Protein AF-A0A351YVJ9-F1 (afdb_monomer_lite)

Sequence (105 aa):
ELEDQKKAQEEREKTFNNQVKKYEDNKRNTEQIVQWLVGMQPQAAVEKLMAMPDQQVIDVLRQAEEDAQASGTASSTAYWLQLMPDERVGQLMRKMQSKPTTLDE

Foldseek 3Di:
DVVVVVVVVVVVVVVVVVVVVVVVVLLVVLLVLLVVLVPDDLLVSLVVLVVDDLVSNLSNLVNQVVVCVVVVHDGCSVVSLVNDDPVSNVVSVVVVVPDPPPPDD

Structure (mmCIF, N/CA/C/O backbone):
data_AF-A0A351YVJ9-F1
#
_entry.id   AF-A0A351YVJ9-F1
#
loop_
_atom_site.group_PDB
_atom_site.id
_atom_site.type_symbol
_atom_site.label_atom_id
_atom_site.label_alt_id
_atom_site.label_comp_id
_atom_site.label_asym_id
_atom_site.label_entity_id
_atom_site.label_seq_id
_atom_site.pdbx_PDB_ins_code
_atom_site.Cartn_x
_atom_site.Cartn_y
_atom_site.Cartn_z
_atom_site.occupancy
_atom_site.B_iso_or_equiv
_atom_site.auth_seq_id
_atom_site.auth_comp_id
_atom_site.auth_asym_id
_atom_site.auth_atom_id
_atom_site.pdbx_PDB_model_num
ATOM 1 N N . GLU A 1 1 ? -18.290 8.747 42.409 1.00 65.62 1 GLU A N 1
ATOM 2 C CA . GLU A 1 1 ? -18.009 7.318 42.123 1.00 65.62 1 GLU A CA 1
ATOM 3 C C . GLU A 1 1 ? -18.796 6.751 40.943 1.00 65.62 1 GLU A C 1
ATOM 5 O O . GLU A 1 1 ? -18.183 6.566 39.904 1.00 65.62 1 GLU A O 1
ATOM 10 N N . LEU A 1 2 ? -20.114 6.505 41.021 1.00 72.88 2 LEU A N 1
ATOM 11 C CA . LEU A 1 2 ? -20.871 5.947 39.874 1.00 72.88 2 LEU A CA 1
ATOM 12 C C . LEU A 1 2 ? -20.874 6.863 38.637 1.00 72.88 2 LEU A C 1
ATOM 14 O O . LEU A 1 2 ? -20.846 6.394 37.503 1.00 72.88 2 LEU A O 1
ATOM 18 N N . GLU A 1 3 ? -20.902 8.175 38.854 1.00 75.44 3 GLU A N 1
ATOM 19 C CA . GLU A 1 3 ? -20.900 9.177 37.784 1.00 75.44 3 GLU A CA 1
ATOM 20 C C . GLU A 1 3 ? -19.516 9.323 37.128 1.00 75.44 3 GLU A C 1
ATOM 22 O O . GLU A 1 3 ? -19.418 9.476 35.913 1.00 75.44 3 GLU A O 1
ATOM 27 N N . ASP A 1 4 ? -18.443 9.171 37.910 1.00 73.94 4 ASP A N 1
ATOM 28 C CA . ASP A 1 4 ? -17.060 9.167 37.415 1.00 73.94 4 ASP A CA 1
ATOM 29 C C . ASP A 1 4 ? -16.754 7.885 36.630 1.00 73.94 4 ASP A C 1
ATOM 31 O O . ASP A 1 4 ? -16.106 7.933 35.587 1.00 73.94 4 ASP A O 1
ATOM 35 N N . GLN A 1 5 ? -17.282 6.740 37.081 1.00 74.44 5 GLN A N 1
ATOM 36 C CA . GLN A 1 5 ? -17.194 5.473 36.349 1.00 74.44 5 GLN A CA 1
ATOM 37 C C . GLN A 1 5 ? -17.946 5.532 35.014 1.00 74.44 5 GLN A C 1
ATOM 39 O O . GLN A 1 5 ? -17.420 5.064 34.006 1.00 74.44 5 GLN A O 1
ATOM 44 N N . LYS A 1 6 ? -19.134 6.155 34.978 1.00 75.38 6 LYS A N 1
ATOM 45 C CA . LYS A 1 6 ? -19.877 6.376 33.726 1.00 75.38 6 LYS A CA 1
ATOM 46 C C . LYS A 1 6 ? -19.109 7.262 32.749 1.00 75.38 6 LYS A C 1
ATOM 48 O O . LYS A 1 6 ? -18.945 6.871 31.600 1.00 75.38 6 LYS A O 1
ATOM 53 N N . LYS A 1 7 ? -18.572 8.397 33.208 1.00 79.88 7 LYS A N 1
ATOM 54 C CA . LYS A 1 7 ? -17.760 9.289 32.362 1.00 79.88 7 LYS A CA 1
ATOM 55 C C . LYS A 1 7 ? -16.517 8.589 31.813 1.00 79.88 7 LYS A C 1
ATOM 57 O O . LYS A 1 7 ? -16.253 8.666 30.618 1.00 79.88 7 LYS A O 1
ATOM 62 N N . ALA A 1 8 ? -15.800 7.843 32.654 1.00 82.38 8 ALA A N 1
ATOM 63 C CA . ALA A 1 8 ? -14.631 7.080 32.221 1.00 82.38 8 ALA A CA 1
ATOM 64 C C . ALA A 1 8 ? -14.986 5.999 31.182 1.00 82.38 8 ALA A C 1
ATOM 66 O O . ALA A 1 8 ? -14.193 5.717 30.282 1.00 82.38 8 ALA A O 1
ATOM 67 N N . GLN A 1 9 ? -16.170 5.390 31.284 1.00 76.50 9 GLN A N 1
ATOM 68 C CA . GLN A 1 9 ? -16.639 4.406 30.313 1.00 76.50 9 GLN A CA 1
ATOM 69 C C . GLN A 1 9 ? -17.055 5.053 28.983 1.00 76.50 9 GLN A C 1
ATOM 71 O O . GLN A 1 9 ? -16.638 4.578 27.928 1.00 76.50 9 GLN A O 1
ATOM 76 N N . GLU A 1 10 ? -17.770 6.178 29.021 1.00 83.12 10 GLU A N 1
ATOM 77 C CA . GLU A 1 10 ? -18.138 6.954 27.827 1.00 83.12 10 GLU A CA 1
ATOM 78 C C . GLU A 1 10 ? -16.901 7.465 27.065 1.00 83.12 10 GLU A C 1
ATOM 80 O O . GLU A 1 10 ? -16.849 7.414 25.833 1.00 83.12 10 GLU A O 1
ATOM 85 N N . GLU A 1 11 ? -15.861 7.915 27.775 1.00 81.75 11 GLU A N 1
ATOM 86 C CA . GLU A 1 11 ? -14.598 8.346 27.163 1.00 81.75 11 GLU A CA 1
ATOM 87 C C . GLU A 1 11 ? -13.846 7.193 26.485 1.00 81.75 11 GLU A C 1
ATOM 89 O O . GLU A 1 11 ? -13.296 7.370 25.389 1.00 81.75 11 GLU A O 1
ATOM 94 N N . ARG A 1 12 ? -13.854 5.997 27.090 1.00 83.31 12 ARG A N 1
ATOM 95 C CA . ARG A 1 12 ? -13.281 4.785 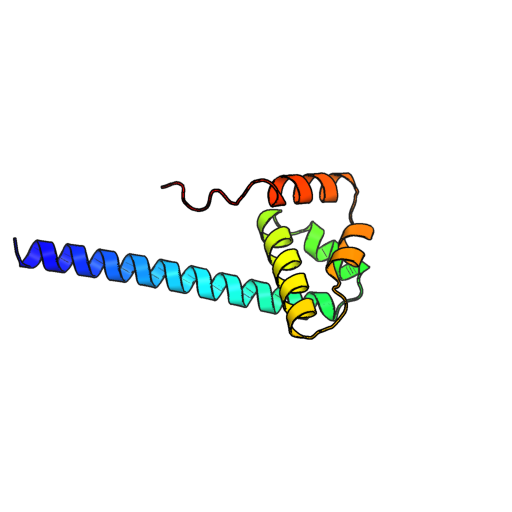26.480 1.00 83.31 12 ARG A CA 1
ATOM 96 C C . ARG A 1 12 ? -14.038 4.384 25.224 1.00 83.31 12 ARG A C 1
ATOM 98 O O . ARG A 1 12 ? -13.403 4.148 24.200 1.00 83.31 12 ARG A O 1
ATOM 105 N N . GLU A 1 13 ? -15.367 4.361 25.274 1.00 84.38 13 GLU A N 1
ATOM 106 C CA . GLU A 1 13 ? -16.209 4.040 24.115 1.00 84.38 13 GLU A CA 1
ATOM 107 C C . GLU A 1 13 ? -15.998 5.044 22.979 1.00 84.38 13 GLU A C 1
ATOM 109 O O . GLU A 1 13 ? -15.808 4.657 21.826 1.00 84.38 13 GLU A O 1
ATOM 114 N N . LYS A 1 14 ? -15.930 6.342 23.294 1.00 85.44 14 LYS A N 1
ATOM 115 C CA . LYS A 1 14 ? -15.637 7.387 22.307 1.00 85.44 14 LYS A CA 1
ATOM 116 C C . LYS A 1 14 ? -14.250 7.220 21.688 1.00 85.44 14 LYS A C 1
ATOM 118 O O . LYS A 1 14 ? -14.099 7.365 20.475 1.00 85.44 14 LYS A O 1
ATOM 123 N N . THR A 1 15 ? -13.238 6.918 22.500 1.00 85.00 15 THR A N 1
ATOM 124 C CA . THR A 1 15 ? -11.864 6.696 22.024 1.00 85.00 15 THR A CA 1
ATOM 125 C C . THR A 1 15 ? -11.793 5.476 21.115 1.00 85.00 15 THR A C 1
ATOM 127 O O . THR A 1 15 ? -11.256 5.570 20.012 1.00 85.00 15 THR A O 1
ATOM 130 N N . PHE A 1 16 ? -12.406 4.371 21.535 1.00 85.06 16 PHE A N 1
ATOM 131 C CA . PHE A 1 16 ? -12.498 3.146 20.754 1.00 85.06 16 PHE A CA 1
ATOM 132 C C . PHE A 1 16 ? -13.208 3.380 19.415 1.00 85.06 16 PHE A C 1
ATOM 134 O O . PHE A 1 16 ? -12.644 3.094 18.363 1.00 85.06 16 PHE A O 1
ATOM 141 N N . ASN A 1 17 ? -14.390 4.002 19.427 1.00 83.38 17 ASN A N 1
ATOM 142 C CA . ASN A 1 17 ? -15.144 4.303 18.207 1.00 83.38 17 ASN A CA 1
ATOM 143 C C . ASN A 1 17 ? -14.349 5.197 17.244 1.00 83.38 17 ASN A C 1
ATOM 145 O O . ASN A 1 17 ? -14.370 4.983 16.033 1.00 83.38 17 ASN A O 1
ATOM 149 N N . ASN A 1 18 ? -13.599 6.174 17.765 1.00 84.19 18 ASN A N 1
ATOM 150 C CA . ASN A 1 18 ? -12.725 7.012 16.945 1.00 84.19 18 ASN A CA 1
ATOM 151 C C . ASN A 1 18 ? -11.563 6.220 16.326 1.00 84.19 18 ASN A C 1
ATOM 153 O O . ASN A 1 18 ? -11.182 6.499 15.190 1.00 84.19 18 ASN A O 1
ATOM 157 N N . GLN A 1 19 ? -10.988 5.259 17.053 1.00 81.50 19 GLN A N 1
ATOM 158 C CA . GLN A 1 19 ? -9.931 4.386 16.532 1.00 81.50 19 GLN A CA 1
ATOM 159 C C . GLN A 1 19 ? -10.465 3.450 15.445 1.00 81.50 19 GLN A C 1
ATOM 161 O O . GLN A 1 19 ? -9.859 3.368 14.378 1.00 81.50 19 GLN A O 1
ATOM 166 N N . VAL A 1 20 ? -11.623 2.821 15.677 1.00 82.31 20 VAL A N 1
ATOM 167 C CA . VAL A 1 20 ? -12.303 1.973 14.685 1.00 82.31 20 VAL A CA 1
ATOM 168 C C . VAL A 1 20 ? -12.591 2.770 13.418 1.00 82.31 20 VAL A C 1
ATOM 170 O O . VAL A 1 20 ? -12.190 2.360 12.334 1.00 82.31 20 VAL A O 1
ATOM 173 N N . LYS A 1 21 ? -13.180 3.963 13.553 1.00 82.50 21 LYS A N 1
ATOM 174 C CA . LYS A 1 21 ? -13.483 4.817 12.403 1.00 82.50 21 LYS A CA 1
ATOM 175 C C . LYS A 1 21 ? -12.230 5.194 11.609 1.00 82.50 21 LYS A C 1
ATOM 177 O O . LYS A 1 21 ? -12.229 5.097 10.390 1.00 82.50 21 LYS A O 1
ATOM 182 N N . LYS A 1 22 ? -11.144 5.586 12.286 1.00 77.38 22 LYS A N 1
ATOM 183 C CA . LYS A 1 22 ? -9.866 5.886 11.617 1.00 77.38 22 LYS A CA 1
ATOM 184 C C . LYS A 1 22 ? -9.324 4.679 10.859 1.00 77.38 22 LYS A C 1
ATOM 186 O O . LYS A 1 22 ? -8.803 4.839 9.761 1.00 77.38 22 LYS A O 1
ATOM 191 N N . TYR A 1 23 ? -9.424 3.490 11.446 1.00 76.56 23 TYR A N 1
ATOM 192 C CA . TYR A 1 23 ? -8.997 2.259 10.797 1.00 76.56 23 TYR A CA 1
ATOM 193 C C . TYR A 1 23 ? -9.829 1.968 9.538 1.00 76.56 23 TYR A C 1
ATOM 195 O O . TYR A 1 23 ? -9.258 1.712 8.479 1.00 76.56 23 TYR A O 1
ATOM 203 N N . GLU A 1 24 ? -11.156 2.081 9.625 1.00 77.50 24 GLU A N 1
ATOM 204 C CA . GLU A 1 24 ? -12.066 1.909 8.484 1.00 77.50 24 GLU A CA 1
ATOM 205 C C . GLU A 1 24 ? -11.813 2.940 7.377 1.00 77.50 24 GLU A C 1
ATOM 207 O O . GLU A 1 24 ? -11.721 2.576 6.203 1.00 77.50 24 GLU A O 1
ATOM 212 N N . ASP A 1 25 ? -11.642 4.214 7.743 1.00 83.94 25 ASP A N 1
ATOM 213 C CA . ASP A 1 25 ? -11.341 5.297 6.804 1.00 83.94 25 ASP A CA 1
ATOM 214 C C . ASP A 1 25 ? -10.002 5.043 6.091 1.00 83.94 25 ASP A C 1
ATOM 216 O O . ASP A 1 25 ? -9.907 5.175 4.869 1.00 83.94 25 ASP A O 1
ATOM 220 N N . ASN A 1 26 ? -8.974 4.618 6.833 1.00 83.00 26 ASN A N 1
ATOM 221 C CA . ASN A 1 26 ? -7.669 4.284 6.265 1.00 83.00 26 ASN A CA 1
ATOM 222 C C . ASN A 1 26 ? -7.763 3.102 5.297 1.00 83.00 26 ASN A C 1
ATOM 224 O O . ASN A 1 26 ? -7.216 3.180 4.198 1.00 83.00 26 ASN A O 1
ATOM 228 N N . LYS A 1 27 ? -8.497 2.046 5.665 1.00 88.00 27 LYS A N 1
ATOM 229 C CA . LYS A 1 27 ? -8.720 0.889 4.791 1.00 88.00 27 LYS A CA 1
ATOM 230 C C . LYS A 1 27 ? -9.409 1.304 3.490 1.00 88.00 27 LYS A C 1
ATOM 232 O O . LYS A 1 27 ? -8.903 1.015 2.409 1.00 88.00 27 LYS A O 1
ATOM 237 N N . ARG A 1 28 ? -10.500 2.068 3.586 1.00 91.44 28 ARG A N 1
ATOM 238 C CA . ARG A 1 28 ? -11.253 2.558 2.421 1.00 91.44 28 ARG A CA 1
ATOM 239 C C . ARG A 1 28 ? -10.412 3.445 1.503 1.00 91.44 28 ARG A C 1
ATOM 241 O O . ARG A 1 28 ? -10.597 3.443 0.285 1.00 91.44 28 ARG A O 1
ATOM 248 N N . ASN A 1 29 ? -9.515 4.246 2.073 1.00 91.62 29 ASN A N 1
ATOM 249 C CA . ASN A 1 29 ? -8.597 5.073 1.294 1.00 91.62 29 ASN A CA 1
ATOM 250 C C . ASN A 1 29 ? -7.579 4.206 0.543 1.00 91.62 29 ASN A C 1
ATOM 252 O O . ASN A 1 29 ? -7.346 4.440 -0.642 1.00 91.62 29 ASN A O 1
ATOM 256 N N . THR A 1 30 ? -7.019 3.185 1.195 1.00 95.31 30 THR A N 1
ATOM 257 C CA . THR A 1 30 ? -6.100 2.228 0.561 1.00 95.31 30 THR A CA 1
ATOM 258 C C . THR A 1 30 ? -6.777 1.458 -0.573 1.00 95.31 30 THR A C 1
ATOM 260 O O . THR A 1 30 ? -6.220 1.402 -1.668 1.00 95.31 30 THR A O 1
ATOM 263 N N . GLU A 1 31 ? -7.995 0.948 -0.364 1.00 95.06 31 GLU A N 1
ATOM 264 C CA . GLU A 1 31 ? -8.788 0.262 -1.399 1.00 95.06 31 GLU A CA 1
ATOM 265 C C . GLU A 1 31 ? -8.990 1.145 -2.643 1.00 95.06 31 GLU A C 1
ATOM 267 O O . GLU A 1 31 ? -8.764 0.713 -3.773 1.00 95.06 31 GLU A O 1
ATOM 272 N N . GLN A 1 32 ? -9.350 2.419 -2.454 1.00 94.88 32 GLN A N 1
ATOM 273 C CA . GLN A 1 32 ? -9.505 3.360 -3.570 1.00 94.88 32 GLN A CA 1
ATOM 274 C C . GLN A 1 32 ? -8.187 3.613 -4.310 1.00 94.88 32 GLN A C 1
ATOM 276 O O . GLN A 1 32 ? -8.169 3.643 -5.541 1.00 94.88 32 GLN A O 1
ATOM 281 N N . ILE A 1 33 ? -7.076 3.762 -3.579 1.00 96.19 33 ILE A N 1
ATOM 282 C CA . ILE A 1 33 ? -5.750 3.936 -4.185 1.00 96.19 33 ILE A CA 1
ATOM 283 C C . ILE A 1 33 ? -5.391 2.717 -5.042 1.00 96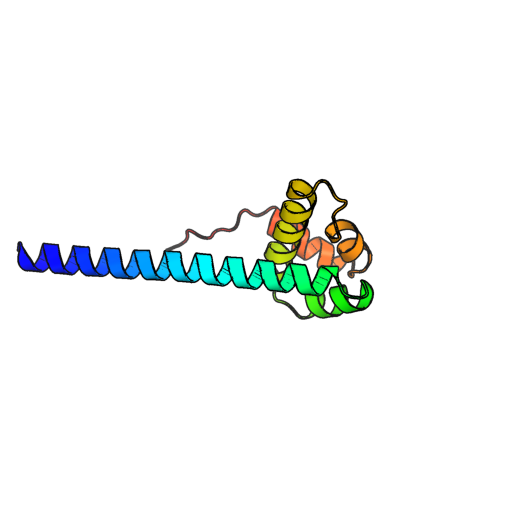.19 33 ILE A C 1
ATOM 285 O O . ILE A 1 33 ? -4.942 2.894 -6.175 1.00 96.19 33 ILE A O 1
ATOM 289 N N . VAL A 1 34 ? -5.625 1.498 -4.547 1.00 96.62 34 VAL A N 1
ATOM 290 C CA . VAL A 1 34 ? -5.392 0.262 -5.312 1.00 96.62 34 VAL A CA 1
ATOM 291 C C . VAL A 1 34 ? -6.199 0.266 -6.606 1.00 96.62 34 VAL A C 1
ATOM 293 O O . VAL A 1 34 ? -5.622 0.084 -7.679 1.00 96.62 34 VAL A O 1
ATOM 296 N N . GLN A 1 35 ? -7.504 0.541 -6.532 1.00 94.50 35 GLN A N 1
ATOM 297 C CA . GLN A 1 35 ? -8.373 0.570 -7.712 1.00 94.50 35 GLN A CA 1
ATOM 298 C C . GLN A 1 35 ? -7.883 1.564 -8.771 1.00 94.50 35 GLN A C 1
ATOM 300 O O . GLN A 1 35 ? -7.886 1.254 -9.964 1.00 94.50 35 GLN A O 1
ATOM 305 N N . TRP A 1 36 ? -7.415 2.742 -8.350 1.00 94.81 36 TRP A N 1
ATOM 306 C CA . TRP A 1 36 ? -6.840 3.719 -9.273 1.00 94.81 36 TRP A CA 1
ATOM 307 C C . TRP A 1 36 ? -5.537 3.220 -9.899 1.00 94.81 36 TRP A C 1
ATOM 309 O O . TRP A 1 36 ? -5.354 3.369 -11.105 1.00 94.81 36 TRP A O 1
ATOM 319 N N . LEU A 1 37 ? -4.638 2.625 -9.111 1.00 96.25 37 LEU A N 1
ATOM 320 C CA . LEU A 1 37 ? -3.330 2.157 -9.587 1.00 96.25 37 LEU A CA 1
ATOM 321 C C . LEU A 1 37 ? -3.432 0.962 -10.535 1.00 96.25 37 LEU A C 1
ATOM 323 O O . LEU A 1 37 ? -2.679 0.904 -11.505 1.00 96.25 37 LEU A O 1
ATOM 327 N N . VAL A 1 38 ? -4.369 0.041 -10.305 1.00 93.12 38 VAL A N 1
ATOM 328 C CA . VAL A 1 38 ? -4.585 -1.120 -11.187 1.00 93.12 38 VAL A CA 1
ATOM 329 C C . VAL A 1 38 ? -5.037 -0.691 -12.588 1.00 93.12 38 VAL A C 1
ATOM 331 O O . VAL A 1 38 ? -4.649 -1.315 -13.572 1.00 93.12 38 VAL A O 1
ATOM 334 N N . GLY A 1 39 ? -5.808 0.395 -12.702 1.00 90.12 39 GLY A N 1
ATOM 335 C CA . GLY A 1 39 ? -6.237 0.946 -13.993 1.00 90.12 39 GLY A CA 1
ATOM 336 C C . GLY A 1 39 ? -5.189 1.808 -14.711 1.00 90.12 39 GLY A C 1
ATOM 337 O O . GLY A 1 39 ? -5.410 2.208 -15.855 1.00 90.12 39 GLY A O 1
ATOM 338 N N . MET A 1 40 ? -4.068 2.136 -14.060 1.00 94.25 40 MET A N 1
ATOM 339 C CA . MET A 1 40 ? -3.023 2.994 -14.624 1.00 94.25 40 MET A CA 1
ATOM 340 C C . MET A 1 40 ? -2.011 2.214 -15.466 1.00 94.25 40 MET A C 1
ATOM 342 O O . MET A 1 40 ? -1.794 1.017 -15.290 1.00 94.25 40 MET A O 1
ATOM 346 N N . GLN A 1 41 ? -1.305 2.937 -16.344 1.00 94.88 41 GLN A N 1
ATOM 347 C CA . GLN A 1 41 ? -0.085 2.404 -16.944 1.00 94.88 41 GLN A CA 1
ATOM 348 C C . GLN A 1 41 ? 0.921 2.073 -15.832 1.00 94.88 41 GLN A C 1
ATOM 350 O O . GLN A 1 41 ? 1.159 2.923 -14.968 1.00 94.88 41 GLN A O 1
ATOM 355 N N . PRO A 1 42 ? 1.547 0.887 -15.836 1.00 93.38 42 PRO A N 1
ATOM 356 C CA . PRO A 1 42 ? 2.297 0.435 -14.667 1.00 93.38 42 PRO A CA 1
ATOM 357 C C . PRO A 1 42 ? 3.475 1.316 -14.256 1.00 93.38 42 PRO A C 1
ATOM 359 O O . PRO A 1 42 ? 3.712 1.487 -13.065 1.00 93.38 42 PRO A O 1
ATOM 362 N N . GLN A 1 43 ? 4.167 1.936 -15.216 1.00 95.12 43 GLN A N 1
ATOM 363 C CA . GLN A 1 43 ? 5.238 2.884 -14.906 1.00 95.12 43 GLN A CA 1
ATOM 364 C C . GLN A 1 43 ? 4.703 4.105 -14.142 1.00 95.12 43 GLN A C 1
ATOM 366 O O . GLN A 1 43 ? 5.294 4.523 -13.151 1.00 95.12 43 GLN A O 1
ATOM 371 N N . ALA A 1 44 ? 3.542 4.630 -14.548 1.00 96.62 44 ALA A N 1
ATOM 372 C CA . ALA A 1 44 ? 2.895 5.745 -13.864 1.00 96.62 44 ALA A CA 1
ATOM 373 C C . ALA A 1 44 ? 2.401 5.341 -12.465 1.00 96.62 44 ALA A C 1
ATOM 375 O O . ALA A 1 44 ? 2.519 6.123 -11.524 1.00 96.62 44 ALA A O 1
ATOM 376 N N . ALA A 1 45 ? 1.895 4.114 -12.302 1.00 96.75 45 ALA A N 1
ATOM 377 C CA . ALA A 1 45 ? 1.525 3.586 -10.989 1.00 96.75 45 ALA A CA 1
ATOM 378 C C . ALA A 1 45 ? 2.742 3.528 -10.050 1.00 96.75 45 ALA A C 1
ATOM 380 O O . ALA A 1 45 ? 2.671 3.988 -8.910 1.00 96.75 45 ALA A O 1
ATOM 381 N N . VAL A 1 46 ? 3.883 3.045 -10.550 1.00 96.94 46 VAL A N 1
ATOM 382 C CA . VAL A 1 46 ? 5.142 2.989 -9.796 1.00 96.94 46 VAL A CA 1
ATOM 383 C C . VAL A 1 46 ? 5.621 4.385 -9.418 1.00 96.94 46 VAL A C 1
ATOM 385 O O . VAL A 1 46 ? 5.972 4.595 -8.263 1.00 96.94 46 VAL A O 1
ATOM 388 N N . GLU A 1 47 ? 5.557 5.370 -10.315 1.00 97.44 47 GLU A N 1
ATOM 389 C CA . GLU A 1 47 ? 5.882 6.765 -9.977 1.00 97.44 47 GLU A CA 1
ATOM 390 C C . GLU A 1 47 ? 5.030 7.303 -8.817 1.00 97.44 47 GLU A C 1
ATOM 392 O O . GLU A 1 47 ? 5.549 7.993 -7.938 1.00 97.44 47 GLU A O 1
ATOM 397 N N . LYS A 1 48 ? 3.733 6.962 -8.768 1.00 97.06 48 LYS A N 1
ATOM 398 C CA . LYS A 1 48 ? 2.869 7.334 -7.636 1.00 97.06 48 LYS A CA 1
ATOM 399 C C . LYS A 1 48 ? 3.263 6.605 -6.357 1.00 97.06 48 LYS A C 1
ATOM 401 O O . LYS A 1 48 ? 3.358 7.251 -5.318 1.00 97.06 48 LYS A O 1
ATOM 406 N N . LEU A 1 49 ? 3.535 5.302 -6.429 1.00 96.75 49 LEU A N 1
ATOM 407 C CA . LEU A 1 49 ? 3.995 4.511 -5.283 1.00 96.75 49 LEU A CA 1
ATOM 408 C C . LEU A 1 49 ? 5.334 5.034 -4.733 1.00 96.75 49 LEU A C 1
ATOM 410 O O . LEU A 1 49 ? 5.514 5.124 -3.522 1.00 96.75 49 LEU A O 1
ATOM 414 N N . MET A 1 50 ? 6.255 5.454 -5.601 1.00 96.44 50 MET A N 1
ATOM 415 C CA . MET A 1 50 ? 7.548 6.025 -5.206 1.00 96.44 50 MET A CA 1
ATOM 416 C C . MET A 1 50 ? 7.419 7.361 -4.461 1.00 96.44 50 MET A C 1
ATOM 418 O O . MET A 1 50 ? 8.315 7.713 -3.697 1.00 96.44 50 MET A O 1
ATOM 422 N N . ALA A 1 51 ? 6.315 8.089 -4.650 1.00 96.00 51 ALA A N 1
ATOM 423 C CA . ALA A 1 51 ? 6.031 9.339 -3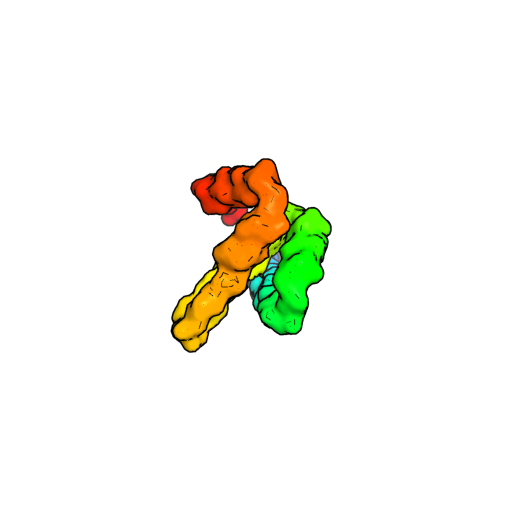.946 1.00 96.00 51 ALA A CA 1
ATOM 424 C C . ALA A 1 51 ? 5.353 9.138 -2.575 1.00 96.00 51 ALA A C 1
ATOM 426 O O . ALA A 1 51 ? 5.164 10.109 -1.840 1.00 96.00 51 ALA A O 1
ATOM 427 N N . MET A 1 52 ? 4.967 7.907 -2.227 1.00 95.31 52 MET A N 1
ATOM 428 C CA . MET A 1 52 ? 4.274 7.592 -0.976 1.00 95.31 52 MET A CA 1
ATOM 429 C C . MET A 1 52 ? 5.248 7.180 0.143 1.00 95.31 52 MET A C 1
ATOM 431 O O . MET A 1 52 ? 6.299 6.585 -0.126 1.00 95.31 52 MET A O 1
ATOM 435 N N . PRO A 1 53 ? 4.887 7.413 1.421 1.00 95.19 53 PRO A N 1
ATOM 436 C CA . PRO A 1 53 ? 5.592 6.830 2.557 1.00 95.19 53 PRO A CA 1
ATOM 437 C C . PRO A 1 53 ? 5.565 5.301 2.510 1.00 95.19 53 PRO A C 1
ATOM 439 O O . PRO A 1 53 ? 4.580 4.694 2.095 1.00 95.19 53 PRO A O 1
ATOM 442 N N . ASP A 1 54 ? 6.619 4.667 3.015 1.00 94.88 54 ASP A N 1
ATOM 443 C CA . ASP A 1 54 ? 6.821 3.216 2.915 1.00 94.88 54 ASP A CA 1
ATOM 444 C C . ASP A 1 54 ? 5.643 2.410 3.454 1.00 94.88 54 ASP A C 1
ATOM 446 O O . ASP A 1 54 ? 5.237 1.440 2.825 1.00 94.88 54 ASP A O 1
ATOM 450 N N . GLN A 1 55 ? 5.075 2.822 4.591 1.00 90.31 55 GLN A N 1
ATOM 451 C CA . GLN A 1 55 ? 3.946 2.112 5.187 1.00 90.31 55 GLN A CA 1
ATOM 452 C C . GLN A 1 55 ? 2.714 2.147 4.276 1.00 90.31 55 GLN A C 1
ATOM 454 O O . GLN A 1 55 ? 2.065 1.125 4.095 1.00 90.31 55 GLN A O 1
ATOM 459 N N . GLN A 1 56 ? 2.445 3.284 3.629 1.00 94.62 56 GLN A N 1
ATOM 460 C CA . GLN A 1 56 ? 1.332 3.409 2.692 1.00 94.62 56 GLN A CA 1
ATOM 461 C C . GLN A 1 56 ? 1.556 2.555 1.440 1.00 94.62 56 GLN A C 1
ATOM 463 O O . GLN A 1 56 ? 0.630 1.892 0.985 1.00 94.62 56 GLN A O 1
ATOM 468 N N . VAL A 1 57 ? 2.785 2.522 0.908 1.00 96.81 57 VAL A N 1
ATOM 469 C CA . VAL A 1 57 ? 3.132 1.631 -0.212 1.00 96.81 57 VAL A CA 1
ATOM 470 C C . VAL A 1 57 ? 2.878 0.179 0.176 1.00 96.81 57 VAL A C 1
ATOM 472 O O . VAL A 1 57 ? 2.245 -0.553 -0.572 1.00 96.81 57 VAL A O 1
ATOM 475 N N . ILE A 1 58 ? 3.331 -0.231 1.359 1.00 95.19 58 ILE A N 1
ATOM 476 C CA . ILE A 1 58 ? 3.139 -1.590 1.867 1.00 95.19 58 ILE A CA 1
ATOM 477 C C . ILE A 1 58 ? 1.654 -1.941 1.976 1.00 95.19 58 ILE A C 1
ATOM 479 O O . ILE A 1 58 ? 1.255 -3.017 1.535 1.00 95.19 58 ILE A O 1
ATOM 483 N N . ASP A 1 59 ? 0.842 -1.048 2.539 1.00 94.88 59 ASP A N 1
ATOM 484 C CA . ASP A 1 59 ? -0.590 -1.289 2.713 1.00 94.88 59 ASP A CA 1
ATOM 485 C C . ASP A 1 59 ? -1.301 -1.404 1.355 1.00 94.88 59 ASP A C 1
ATOM 487 O O . ASP A 1 59 ? -2.128 -2.293 1.169 1.00 94.88 59 ASP A O 1
ATOM 491 N N . VAL A 1 60 ? -0.909 -0.591 0.368 1.00 96.44 60 VAL A N 1
ATOM 492 C CA . VAL A 1 60 ? -1.401 -0.687 -1.016 1.00 96.44 60 VAL A CA 1
ATOM 493 C C . VAL A 1 60 ? -0.991 -2.008 -1.674 1.00 96.44 60 VAL A C 1
ATOM 495 O O . VAL A 1 60 ? -1.829 -2.659 -2.293 1.00 96.44 60 VAL A O 1
ATOM 498 N N . LEU A 1 61 ? 0.269 -2.438 -1.536 1.00 96.00 61 LEU A N 1
ATOM 499 C CA . LEU A 1 61 ? 0.744 -3.705 -2.112 1.00 96.00 61 LEU A CA 1
ATOM 500 C C . LEU A 1 61 ? 0.028 -4.917 -1.495 1.00 96.00 61 LEU A C 1
ATOM 502 O O . LEU A 1 61 ? -0.289 -5.867 -2.210 1.00 96.00 61 LEU A O 1
ATOM 506 N N . ARG A 1 62 ? -0.247 -4.881 -0.183 1.00 94.69 62 ARG A N 1
ATOM 507 C CA . ARG A 1 62 ? -1.020 -5.920 0.518 1.00 94.69 62 ARG A CA 1
ATOM 508 C C . ARG A 1 62 ? -2.468 -5.948 0.051 1.00 94.69 62 ARG A C 1
ATOM 510 O O . ARG A 1 62 ? -2.947 -7.010 -0.322 1.00 94.69 62 ARG A O 1
ATOM 517 N N . GLN A 1 63 ? -3.128 -4.792 0.005 1.00 95.56 63 GLN A N 1
ATOM 518 C CA . GLN A 1 63 ? -4.516 -4.705 -0.440 1.00 95.56 63 GLN A CA 1
ATOM 519 C C . GLN A 1 63 ? -4.670 -5.145 -1.905 1.00 95.56 63 GLN A C 1
ATOM 521 O O . GLN A 1 63 ? -5.590 -5.887 -2.221 1.00 95.56 63 GLN A O 1
ATOM 526 N N . ALA A 1 64 ? -3.741 -4.774 -2.794 1.00 96.00 64 ALA A N 1
ATOM 527 C CA . ALA A 1 64 ? -3.755 -5.228 -4.187 1.00 96.00 64 ALA A CA 1
ATOM 528 C C . ALA A 1 64 ? -3.605 -6.754 -4.320 1.00 96.00 64 ALA A C 1
ATOM 530 O O . ALA A 1 64 ? -4.229 -7.366 -5.187 1.00 96.00 64 ALA A O 1
ATOM 531 N N . GLU A 1 65 ? -2.794 -7.371 -3.458 1.00 95.38 65 GLU A N 1
ATOM 532 C CA . GLU A 1 65 ? -2.643 -8.824 -3.402 1.00 95.38 65 GLU A CA 1
ATOM 533 C C . GLU A 1 65 ? -3.918 -9.504 -2.882 1.00 95.38 65 GLU A C 1
ATOM 535 O O . GLU A 1 65 ? -4.386 -10.473 -3.478 1.00 95.38 65 GLU A O 1
ATOM 540 N N . GLU A 1 66 ? -4.511 -8.969 -1.813 1.00 94.88 66 GLU A N 1
ATOM 541 C CA . GLU A 1 66 ? -5.781 -9.447 -1.256 1.00 94.88 66 GLU A CA 1
ATOM 542 C C . GLU A 1 66 ? -6.920 -9.358 -2.285 1.00 94.88 66 GLU A C 1
ATOM 544 O O . GLU A 1 66 ? -7.649 -10.333 -2.479 1.00 94.88 66 GLU A O 1
ATOM 549 N N . ASP A 1 67 ? -7.034 -8.237 -3.003 1.00 94.19 67 ASP A N 1
ATOM 550 C CA . ASP A 1 67 ? -8.047 -8.022 -4.043 1.00 94.19 67 ASP A CA 1
ATOM 551 C C . ASP A 1 67 ? -7.879 -9.006 -5.214 1.00 94.19 67 ASP A C 1
ATOM 553 O O . ASP A 1 67 ? -8.857 -9.573 -5.717 1.00 94.19 67 ASP A O 1
ATOM 557 N N . ALA A 1 68 ? -6.636 -9.248 -5.643 1.00 94.31 68 ALA A N 1
ATOM 558 C CA . ALA A 1 68 ? -6.330 -10.199 -6.708 1.00 94.31 68 ALA A CA 1
ATOM 559 C C . ALA A 1 68 ? -6.656 -11.642 -6.291 1.00 94.31 68 ALA A C 1
ATOM 561 O O . ALA A 1 68 ? -7.283 -12.385 -7.048 1.00 94.31 68 ALA A O 1
ATOM 562 N N . GLN A 1 69 ? -6.313 -12.028 -5.058 1.00 95.25 69 GLN A N 1
ATOM 563 C CA . GLN A 1 69 ? -6.660 -13.340 -4.508 1.00 95.25 69 GLN A CA 1
ATOM 564 C C . GLN A 1 69 ? -8.177 -13.523 -4.386 1.00 95.25 69 GLN A C 1
ATOM 566 O O . GLN A 1 69 ? -8.700 -14.564 -4.786 1.00 95.25 69 GLN A O 1
ATOM 571 N N . ALA A 1 70 ? -8.893 -12.509 -3.892 1.00 94.44 70 ALA A N 1
ATOM 572 C CA . ALA A 1 70 ? -10.346 -12.547 -3.740 1.00 94.44 70 ALA A CA 1
ATOM 573 C C . ALA A 1 70 ? -11.084 -12.647 -5.086 1.00 94.44 70 ALA A C 1
ATOM 575 O O . ALA A 1 70 ? -12.131 -13.288 -5.173 1.00 94.44 70 ALA A O 1
ATOM 576 N N . SER A 1 71 ? -10.536 -12.039 -6.141 1.00 93.38 71 SER A N 1
ATOM 577 C CA . SER A 1 71 ? -11.099 -12.072 -7.497 1.00 93.38 71 SER A CA 1
ATOM 578 C C . SER A 1 71 ? -10.583 -13.227 -8.367 1.00 93.38 71 SER A C 1
ATOM 580 O O . SER A 1 71 ? -11.102 -13.443 -9.464 1.00 93.38 71 SER A O 1
ATOM 582 N N . GLY A 1 72 ? -9.595 -13.993 -7.892 1.00 93.69 72 GLY A N 1
ATOM 583 C CA . GLY A 1 72 ? -8.966 -15.078 -8.650 1.00 93.69 72 GLY A CA 1
ATOM 584 C C . GLY A 1 72 ? -8.127 -14.592 -9.836 1.00 93.69 72 GLY A C 1
ATOM 585 O O . GLY A 1 72 ? -7.956 -15.331 -10.808 1.00 93.69 72 GLY A O 1
ATOM 586 N 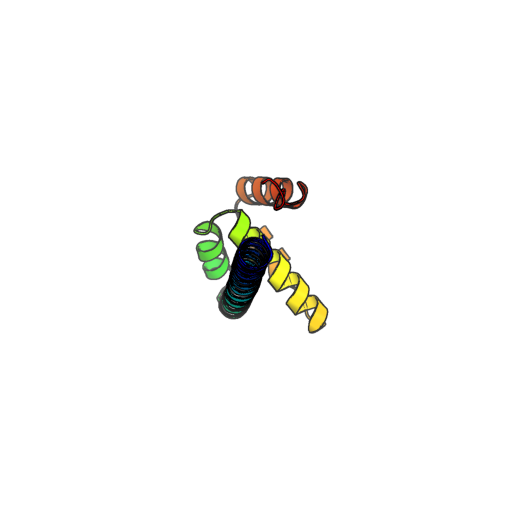N . THR A 1 73 ? -7.626 -13.356 -9.787 1.00 91.19 73 THR A N 1
ATOM 587 C CA . THR A 1 73 ? -6.801 -12.756 -10.842 1.00 91.19 73 THR A CA 1
ATOM 588 C C . THR A 1 73 ? -5.327 -12.713 -10.454 1.00 91.19 73 THR A C 1
ATOM 590 O O . THR A 1 73 ? -4.946 -12.909 -9.303 1.00 91.19 73 THR A O 1
ATOM 593 N N . ALA A 1 74 ? -4.464 -12.426 -11.429 1.00 89.56 74 ALA A N 1
ATOM 594 C CA . ALA A 1 74 ? -3.071 -12.111 -11.142 1.00 89.56 74 ALA A CA 1
ATOM 595 C C . ALA A 1 74 ? -2.957 -10.744 -10.447 1.00 89.56 74 ALA A C 1
ATOM 597 O O . ALA A 1 74 ? -3.693 -9.811 -10.771 1.00 89.56 74 ALA A O 1
ATOM 598 N N . SER A 1 75 ? -2.012 -10.633 -9.517 1.00 91.75 75 SER A N 1
ATOM 599 C CA . SER A 1 75 ? -1.722 -9.400 -8.787 1.00 91.75 75 SER A CA 1
ATOM 600 C C . SER A 1 75 ? -0.775 -8.487 -9.566 1.00 91.75 75 SER A C 1
ATOM 602 O O . SER A 1 75 ? 0.235 -8.934 -10.117 1.00 91.75 75 SER A O 1
ATOM 604 N N . SER A 1 76 ? -1.065 -7.184 -9.560 1.00 92.75 76 SER A N 1
ATOM 605 C CA . SER A 1 76 ? -0.182 -6.153 -10.124 1.00 92.75 76 SER A CA 1
ATOM 606 C C . SER A 1 76 ? 1.060 -5.895 -9.260 1.00 92.75 76 SER A C 1
ATOM 608 O O . SER A 1 76 ? 2.032 -5.316 -9.748 1.00 92.75 76 SER A O 1
ATOM 610 N N . THR A 1 77 ? 1.068 -6.361 -8.004 1.00 94.25 77 THR A N 1
ATOM 611 C CA . THR A 1 77 ? 2.149 -6.155 -7.027 1.00 94.25 77 THR A CA 1
ATOM 612 C C . THR A 1 77 ? 3.501 -6.622 -7.557 1.00 94.25 77 THR A C 1
ATOM 614 O O . THR A 1 77 ? 4.474 -5.870 -7.501 1.00 94.25 77 THR A O 1
ATOM 617 N N . ALA A 1 78 ? 3.573 -7.825 -8.136 1.00 92.00 78 ALA A N 1
ATOM 618 C CA . ALA A 1 78 ? 4.825 -8.353 -8.679 1.00 92.00 78 ALA A CA 1
ATOM 619 C C . ALA A 1 78 ? 5.381 -7.475 -9.810 1.00 92.00 78 ALA A C 1
ATOM 621 O O . ALA A 1 78 ? 6.590 -7.257 -9.891 1.00 92.00 78 ALA A O 1
ATOM 622 N N . TYR A 1 79 ? 4.499 -6.937 -10.654 1.00 94.00 79 TYR A N 1
ATOM 623 C CA . TYR A 1 79 ? 4.899 -6.090 -11.770 1.00 94.00 79 TYR A CA 1
ATOM 624 C C . TYR A 1 79 ? 5.374 -4.712 -11.301 1.00 94.00 79 TYR A C 1
ATOM 626 O O . TYR A 1 79 ? 6.408 -4.230 -11.755 1.00 94.00 79 TYR A O 1
ATOM 634 N N . TRP A 1 80 ? 4.686 -4.099 -10.333 1.00 96.81 80 TRP A N 1
ATOM 635 C CA . TRP A 1 80 ? 5.139 -2.834 -9.751 1.00 96.81 80 TRP A CA 1
ATOM 636 C C . TRP A 1 80 ? 6.490 -2.972 -9.050 1.00 96.81 80 TRP A C 1
ATOM 638 O O . TRP A 1 80 ? 7.348 -2.111 -9.221 1.00 96.81 80 TRP A O 1
ATOM 648 N N . LEU A 1 81 ? 6.715 -4.065 -8.316 1.00 95.69 81 LEU A N 1
ATOM 649 C CA . LEU A 1 81 ? 7.998 -4.318 -7.658 1.00 95.69 81 LEU A CA 1
ATOM 650 C C . LEU A 1 81 ? 9.152 -4.454 -8.660 1.00 95.69 81 LEU A C 1
ATOM 652 O O . LEU A 1 81 ? 10.230 -3.939 -8.395 1.00 95.69 81 LEU A O 1
ATOM 656 N N . GLN A 1 82 ? 8.928 -5.085 -9.816 1.00 95.69 82 GLN A N 1
ATOM 657 C CA . GLN A 1 82 ? 9.948 -5.208 -10.869 1.00 95.69 82 GLN A CA 1
ATOM 658 C C . GLN A 1 82 ? 10.337 -3.868 -11.506 1.00 95.69 82 GLN A C 1
ATOM 660 O O . GLN A 1 82 ? 11.434 -3.740 -12.043 1.00 95.69 82 GLN A O 1
ATOM 665 N N . LEU A 1 83 ? 9.438 -2.884 -11.480 1.00 96.81 83 LEU A N 1
ATOM 666 C CA . LEU A 1 83 ? 9.659 -1.556 -12.054 1.00 96.81 83 LEU A CA 1
ATOM 667 C C . LEU A 1 83 ? 10.216 -0.547 -11.035 1.00 96.81 83 LEU A C 1
ATOM 669 O O . LEU A 1 83 ? 10.635 0.547 -11.419 1.00 96.81 83 LEU A O 1
ATOM 673 N N . MET A 1 84 ? 10.206 -0.883 -9.743 1.00 97.12 84 MET A N 1
ATOM 674 C CA . MET A 1 84 ? 10.804 -0.061 -8.691 1.00 97.12 84 MET A CA 1
ATOM 675 C C . MET A 1 84 ? 12.329 -0.240 -8.640 1.00 97.12 84 MET A C 1
ATOM 677 O O . MET A 1 84 ? 12.838 -1.305 -8.977 1.00 97.12 84 MET A O 1
ATOM 681 N N . PRO A 1 85 ? 13.081 0.759 -8.144 1.00 97.38 85 PRO A N 1
ATOM 682 C CA . PRO A 1 85 ? 14.501 0.584 -7.853 1.00 97.38 85 PRO A CA 1
ATOM 683 C C . PRO A 1 85 ? 14.743 -0.508 -6.797 1.00 97.38 85 PRO A C 1
ATOM 685 O O . PRO A 1 85 ? 14.073 -0.522 -5.761 1.00 97.38 85 PRO A O 1
ATOM 688 N N . ASP A 1 86 ? 15.757 -1.354 -6.997 1.00 96.62 86 ASP A N 1
ATOM 689 C CA . ASP A 1 86 ? 16.079 -2.480 -6.100 1.00 96.62 86 ASP A CA 1
ATOM 690 C C . ASP A 1 86 ? 16.266 -2.061 -4.636 1.00 96.62 86 ASP A C 1
ATOM 692 O O . ASP A 1 86 ? 15.804 -2.739 -3.715 1.00 96.62 86 ASP A O 1
ATOM 696 N N . GLU A 1 87 ? 16.910 -0.913 -4.403 1.00 96.25 87 GLU A N 1
ATOM 697 C CA . GLU A 1 87 ? 17.101 -0.372 -3.055 1.00 96.25 87 GLU A CA 1
ATOM 698 C C . GLU A 1 87 ? 15.755 -0.119 -2.363 1.00 96.25 87 GLU A C 1
ATOM 700 O O . GLU A 1 87 ? 15.563 -0.488 -1.201 1.00 96.25 87 GLU A O 1
ATOM 705 N N . ARG A 1 88 ? 14.793 0.454 -3.097 1.00 95.56 88 ARG A N 1
ATOM 706 C CA . ARG A 1 88 ? 13.448 0.717 -2.587 1.00 95.56 88 ARG A CA 1
ATOM 707 C C . ARG A 1 88 ? 12.735 -0.582 -2.253 1.00 95.56 88 ARG A C 1
ATOM 709 O O . ARG A 1 88 ? 12.172 -0.701 -1.165 1.00 95.56 88 ARG A O 1
ATOM 716 N N . VAL A 1 89 ? 12.780 -1.554 -3.162 1.00 96.69 89 VAL A N 1
ATOM 717 C CA . VAL A 1 89 ? 12.175 -2.875 -2.949 1.00 96.69 89 VAL A CA 1
ATOM 718 C C . VAL A 1 89 ? 12.762 -3.524 -1.697 1.00 96.69 89 VAL A C 1
ATOM 720 O O . VAL A 1 89 ? 12.012 -3.969 -0.830 1.00 96.69 89 VAL A O 1
ATOM 723 N N . GLY A 1 90 ? 14.087 -3.501 -1.535 1.00 95.88 90 GLY A N 1
ATOM 724 C CA . GLY A 1 90 ? 14.759 -4.025 -0.348 1.00 95.88 90 GLY A CA 1
ATOM 725 C C . GLY A 1 90 ? 14.296 -3.364 0.956 1.00 95.88 90 GLY A C 1
ATOM 726 O O . GLY A 1 90 ? 14.062 -4.060 1.948 1.00 95.88 90 GLY A O 1
ATOM 727 N N . GLN A 1 91 ? 14.113 -2.039 0.962 1.00 95.25 91 GLN A N 1
ATOM 728 C CA . GLN A 1 91 ? 13.585 -1.307 2.121 1.00 95.25 91 GLN A CA 1
ATOM 729 C C . GLN A 1 91 ? 12.143 -1.719 2.455 1.00 95.25 91 GLN A C 1
ATOM 731 O O . GLN A 1 91 ? 11.848 -2.022 3.614 1.00 95.25 91 GLN A O 1
ATOM 736 N N . LEU A 1 92 ? 11.262 -1.786 1.449 1.00 95.31 92 LEU A N 1
ATOM 737 C CA . LEU A 1 92 ? 9.866 -2.200 1.623 1.00 95.31 92 LEU A CA 1
ATOM 738 C C . LEU A 1 92 ? 9.774 -3.643 2.138 1.00 95.31 92 LEU A C 1
ATOM 740 O O . LEU A 1 92 ? 9.051 -3.910 3.094 1.00 95.31 92 LEU A O 1
ATOM 744 N N . MET A 1 93 ? 10.555 -4.565 1.568 1.00 92.88 93 MET A N 1
ATOM 745 C CA . MET A 1 93 ? 10.574 -5.976 1.972 1.00 92.88 93 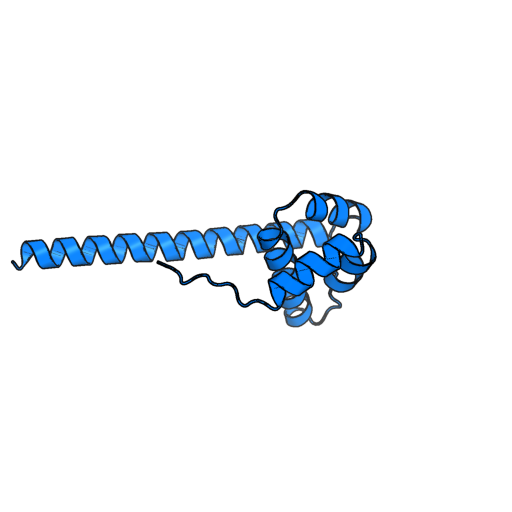MET A CA 1
ATOM 746 C C . MET A 1 93 ? 11.024 -6.156 3.424 1.00 92.88 93 MET A C 1
ATOM 748 O O . MET A 1 93 ? 10.388 -6.897 4.173 1.00 92.88 93 MET A O 1
ATOM 752 N N . ARG A 1 94 ? 12.064 -5.433 3.864 1.00 93.69 94 ARG A N 1
ATOM 753 C CA . ARG A 1 94 ? 12.497 -5.443 5.274 1.00 93.69 94 ARG A CA 1
ATOM 754 C C . ARG A 1 94 ? 11.387 -4.958 6.205 1.00 93.69 94 ARG A C 1
ATOM 756 O O . ARG A 1 94 ? 11.120 -5.600 7.217 1.00 93.69 94 ARG A O 1
ATOM 763 N N . LYS A 1 95 ? 10.716 -3.863 5.836 1.00 91.38 95 LYS A N 1
ATOM 764 C CA . LYS A 1 95 ? 9.611 -3.284 6.614 1.00 91.38 95 LYS A CA 1
ATOM 765 C C . LYS A 1 95 ? 8.363 -4.164 6.638 1.00 91.38 95 LYS A C 1
ATOM 767 O O . LYS A 1 95 ? 7.638 -4.154 7.622 1.00 91.38 95 LYS A O 1
ATOM 772 N N . MET A 1 96 ? 8.119 -4.948 5.590 1.00 88.56 96 MET A N 1
ATOM 773 C CA . MET A 1 96 ? 7.026 -5.923 5.570 1.00 88.56 96 MET A CA 1
ATOM 774 C C . MET A 1 96 ? 7.281 -7.130 6.474 1.00 88.56 96 MET A C 1
ATOM 776 O O . MET A 1 96 ? 6.322 -7.682 7.011 1.00 88.56 96 MET A O 1
ATOM 780 N N . GLN A 1 97 ? 8.544 -7.543 6.626 1.00 84.31 97 GLN A N 1
ATOM 781 C CA . GLN A 1 97 ? 8.942 -8.669 7.480 1.00 84.31 97 GLN A CA 1
ATOM 782 C C . GLN A 1 97 ? 8.940 -8.306 8.964 1.00 84.31 97 GLN A C 1
ATOM 784 O O . GLN A 1 97 ? 8.573 -9.134 9.801 1.00 84.31 97 GLN A O 1
ATOM 789 N N . SER A 1 98 ? 9.317 -7.073 9.308 1.00 72.81 98 SER A N 1
ATOM 790 C CA . SER A 1 98 ? 9.020 -6.541 10.632 1.00 72.81 98 SER A CA 1
ATOM 791 C C . SER A 1 98 ? 7.505 -6.401 10.737 1.00 72.81 98 SER A C 1
ATOM 793 O O . SER A 1 98 ? 6.921 -5.563 10.053 1.00 72.81 98 SER A O 1
ATOM 795 N N . LYS A 1 99 ? 6.844 -7.232 11.556 1.00 53.97 99 LYS A N 1
ATOM 796 C CA . LYS A 1 99 ? 5.438 -6.997 11.923 1.00 53.97 99 LYS A CA 1
ATOM 797 C C . LYS A 1 99 ? 5.273 -5.507 12.245 1.00 53.97 99 LYS A C 1
ATOM 799 O O . LYS A 1 99 ? 6.140 -4.978 12.943 1.00 53.97 99 LYS A O 1
ATOM 804 N N . PRO A 1 100 ? 4.201 -4.840 11.784 1.00 51.38 100 PRO A N 1
ATOM 805 C CA . PRO A 1 100 ? 3.906 -3.508 12.273 1.00 51.38 100 PRO A CA 1
ATOM 806 C C . PRO A 1 100 ? 3.828 -3.597 13.797 1.00 51.38 100 PRO A C 1
ATOM 808 O O . PRO A 1 100 ? 2.958 -4.285 14.335 1.00 51.38 100 PRO A O 1
ATOM 811 N N . THR A 1 101 ? 4.740 -2.932 14.500 1.00 47.28 101 THR A N 1
ATOM 812 C CA . THR A 1 101 ? 4.545 -2.534 15.895 1.00 47.28 101 THR A CA 1
ATOM 813 C C . THR A 1 101 ? 3.478 -1.442 15.903 1.00 47.28 101 THR A C 1
ATOM 815 O O . THR A 1 101 ? 3.726 -0.282 16.191 1.00 47.28 101 THR A O 1
ATOM 818 N N . THR A 1 102 ? 2.258 -1.783 15.495 1.00 50.78 102 THR A N 1
ATOM 819 C CA . THR A 1 102 ? 1.079 -0.964 15.773 1.00 50.78 102 THR A CA 1
ATOM 820 C C . THR A 1 102 ? 0.354 -1.629 16.924 1.00 50.78 102 THR A C 1
ATOM 822 O O . THR A 1 102 ? -0.665 -2.290 16.738 1.00 50.78 102 THR A O 1
ATOM 825 N N . LEU A 1 103 ? 0.990 -1.528 18.088 1.00 47.62 103 LEU A N 1
ATOM 826 C CA . LEU A 1 103 ? 0.422 -1.657 19.428 1.00 47.62 103 LEU A CA 1
ATOM 827 C C . LEU A 1 103 ? 1.471 -1.181 20.451 1.00 47.62 103 LEU A C 1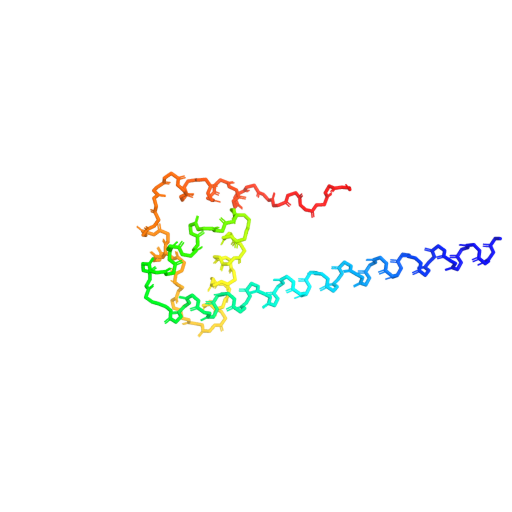
ATOM 829 O O . LEU A 1 103 ? 1.602 -1.774 21.512 1.00 47.62 103 LEU A O 1
ATOM 833 N N . ASP A 1 104 ? 2.235 -0.137 20.119 1.00 42.75 104 ASP A N 1
ATOM 834 C CA . ASP A 1 104 ? 3.018 0.580 21.124 1.00 42.75 104 ASP A CA 1
ATOM 835 C C . ASP A 1 104 ? 2.273 1.886 21.453 1.00 42.75 104 ASP A C 1
ATOM 837 O O . ASP A 1 104 ? 1.996 2.696 20.566 1.00 42.75 104 ASP A O 1
ATOM 841 N N . GLU A 1 105 ? 1.871 1.918 22.725 1.00 37.00 105 GLU A N 1
ATOM 842 C CA . GLU A 1 105 ? 1.193 2.890 23.609 1.00 37.00 105 GLU A CA 1
ATOM 843 C C . GLU A 1 105 ? 0.949 4.339 23.143 1.00 37.00 105 GLU A C 1
ATOM 845 O O . GLU A 1 105 ? 1.893 5.041 22.715 1.00 37.00 105 GLU A O 1
#

Secondary structure (DSSP, 8-state):
-HHHHHHHHHHHHHHHHHHHHHHHHHHHHHHHHHHHHHTS-HHHHHHHHHTS-HHHHHHHHHHHHHHHHHHT---SHHHHHHHS-HHHHHHHHHHHHS-------

pLDDT: mean 87.51, std 13.0, range [37.0, 97.44]

Radius of gyration: 18.37 Å; chains: 1; bounding box: 38×24×59 Å